Protein AF-A0A969PX19-F1 (afdb_monomer)

Nearest PDB structures (foldseek):
  2h5f-assembly2_B  TM=4.369E-01  e=5.290E+00  Boiga dendrophila

Radius of gyration: 10.91 Å; Cα contacts (8 Å, |Δi|>4): 101; chains: 1; bounding box: 25×23×27 Å

Mean predicted aligned error: 3.01 Å

Secondary structure (DSSP, 8-state):
-PPPEEEEEEE-TT-BEEEEEEESS---SS--SEEEEES-THHHHTGGGEEEETTEEEE-

Solvent-accessible surface area (backbone atoms only — not comparable to full-atom values): 3775 Å² total; per-residue (Å²): 132,87,54,60,31,40,38,37,29,33,58,51,98,83,20,44,62,75,47,74,52,71,40,74,80,77,82,80,92,67,92,61,79,43,77,47,82,40,67,58,72,64,52,73,76,45,43,87,53,30,29,45,54,98,91,36,86,41,75,113

Structure (mmCIF, N/CA/C/O backbone):
data_AF-A0A969PX19-F1
#
_entry.id   AF-A0A969PX19-F1
#
loop_
_atom_site.group_PDB
_atom_site.id
_atom_site.type_symbol
_atom_site.label_atom_id
_atom_site.label_alt_id
_atom_site.label_comp_id
_atom_site.label_asym_id
_atom_site.label_entity_id
_atom_site.label_seq_id
_atom_site.pdbx_PDB_ins_code
_atom_site.Cartn_x
_atom_site.Cartn_y
_atom_site.Cartn_z
_atom_site.occupancy
_atom_site.B_iso_or_equiv
_atom_site.auth_seq_id
_atom_site.auth_comp_id
_atom_site.auth_asym_id
_atom_site.auth_atom_id
_atom_site.pdbx_PDB_model_num
ATOM 1 N N . MET A 1 1 ? 13.580 17.040 -8.278 1.00 58.50 1 MET A N 1
ATOM 2 C CA . MET A 1 1 ? 12.649 16.314 -9.166 1.00 58.50 1 MET A CA 1
ATOM 3 C C . MET A 1 1 ? 11.719 15.542 -8.248 1.00 58.50 1 MET A C 1
ATOM 5 O O . MET A 1 1 ? 12.217 14.692 -7.529 1.00 58.50 1 MET A O 1
ATOM 9 N N . MET A 1 2 ? 10.440 15.919 -8.156 1.00 61.34 2 MET A N 1
ATOM 10 C CA . MET A 1 2 ? 9.463 15.166 -7.355 1.00 61.34 2 MET A CA 1
ATOM 11 C C . MET A 1 2 ? 9.117 13.883 -8.111 1.00 61.34 2 MET A C 1
ATOM 13 O O . MET A 1 2 ? 8.730 13.943 -9.280 1.00 61.34 2 MET A O 1
ATOM 17 N N . LEU A 1 3 ? 9.339 12.733 -7.479 1.00 80.81 3 LEU A N 1
ATOM 18 C CA . LEU A 1 3 ? 9.020 11.427 -8.042 1.00 80.81 3 LEU A CA 1
ATOM 19 C C . LEU A 1 3 ? 7.577 11.101 -7.679 1.00 80.81 3 LEU A C 1
ATOM 21 O O . LEU A 1 3 ? 7.264 10.990 -6.505 1.00 80.81 3 LEU A O 1
ATOM 25 N N . ARG A 1 4 ? 6.703 10.949 -8.675 1.00 90.94 4 ARG A N 1
ATOM 26 C CA . ARG A 1 4 ? 5.342 10.455 -8.441 1.00 90.94 4 ARG A CA 1
ATOM 27 C C . ARG A 1 4 ? 5.352 8.939 -8.495 1.00 90.94 4 ARG A C 1
ATOM 29 O O . ARG A 1 4 ? 5.781 8.364 -9.497 1.00 90.94 4 ARG A O 1
ATOM 36 N N . ILE A 1 5 ? 4.893 8.314 -7.425 1.00 95.50 5 ILE A N 1
ATOM 37 C CA . ILE A 1 5 ? 4.845 6.868 -7.268 1.00 95.50 5 ILE A CA 1
ATOM 38 C C . ILE A 1 5 ? 3.383 6.452 -7.206 1.00 95.50 5 ILE A C 1
ATOM 40 O O . ILE A 1 5 ? 2.592 7.004 -6.442 1.00 95.50 5 ILE A O 1
ATOM 44 N N . GLN A 1 6 ? 3.042 5.479 -8.040 1.00 96.06 6 GLN A N 1
ATOM 45 C CA . GLN A 1 6 ? 1.733 4.856 -8.073 1.00 96.06 6 GLN A CA 1
ATOM 46 C C . GLN A 1 6 ? 1.703 3.745 -7.036 1.00 96.06 6 GLN A C 1
ATOM 48 O O . GLN A 1 6 ? 2.652 2.964 -6.978 1.00 96.06 6 GLN A O 1
ATOM 53 N N . ILE A 1 7 ? 0.627 3.665 -6.263 1.00 96.62 7 ILE A N 1
ATOM 54 C CA . ILE A 1 7 ? 0.346 2.558 -5.351 1.00 96.62 7 ILE A CA 1
ATOM 55 C C . ILE A 1 7 ? -1.044 2.038 -5.698 1.00 96.62 7 ILE A C 1
ATOM 57 O O . ILE A 1 7 ? -2.009 2.799 -5.675 1.00 96.62 7 ILE A O 1
ATOM 61 N N . TYR A 1 8 ? -1.126 0.755 -6.024 1.00 97.56 8 TYR A N 1
ATOM 62 C CA . TYR 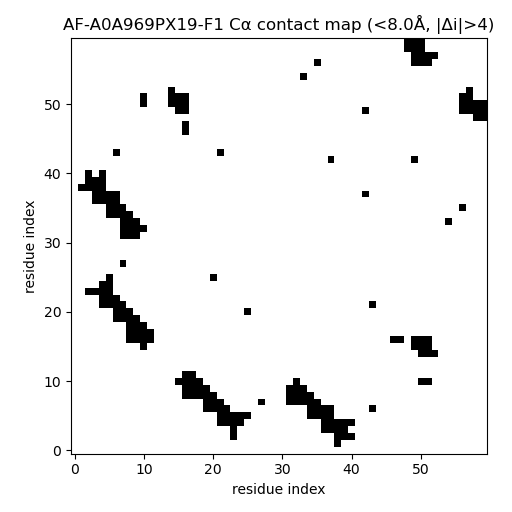A 1 8 ? -2.374 0.008 -6.139 1.00 97.56 8 TYR A CA 1
ATOM 63 C C . TYR A 1 8 ? -2.425 -0.967 -4.972 1.00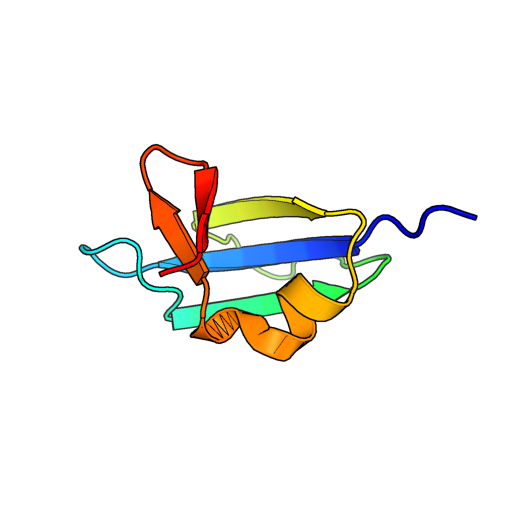 97.56 8 TYR A C 1
ATOM 65 O O . TYR A 1 8 ? -1.420 -1.634 -4.716 1.00 97.56 8 TYR A O 1
ATOM 73 N N . CYS A 1 9 ? -3.540 -1.036 -4.253 1.00 97.19 9 CYS A N 1
ATOM 74 C CA . CYS A 1 9 ? -3.661 -1.943 -3.118 1.00 97.19 9 CYS A CA 1
ATOM 75 C C . CYS A 1 9 ? -5.080 -2.461 -2.909 1.00 97.19 9 CYS A C 1
ATOM 77 O O . CYS A 1 9 ? -6.057 -1.801 -3.272 1.00 97.19 9 CYS A O 1
ATOM 79 N N . ASP A 1 10 ? -5.143 -3.634 -2.288 1.00 98.06 10 ASP A N 1
ATOM 80 C CA . ASP A 1 10 ? -6.357 -4.210 -1.721 1.00 98.06 10 ASP A CA 1
ATOM 81 C C . ASP A 1 10 ? -6.327 -4.072 -0.207 1.00 98.06 10 ASP A C 1
ATOM 83 O O . ASP A 1 10 ? -5.252 -4.032 0.409 1.00 98.06 10 ASP A O 1
ATOM 87 N N . VAL A 1 11 ? -7.511 -4.008 0.391 1.00 98.25 11 VAL A N 1
ATOM 88 C CA . VAL A 1 11 ? -7.651 -3.865 1.839 1.00 98.25 11 VAL A CA 1
ATOM 89 C C . VAL A 1 11 ? -8.63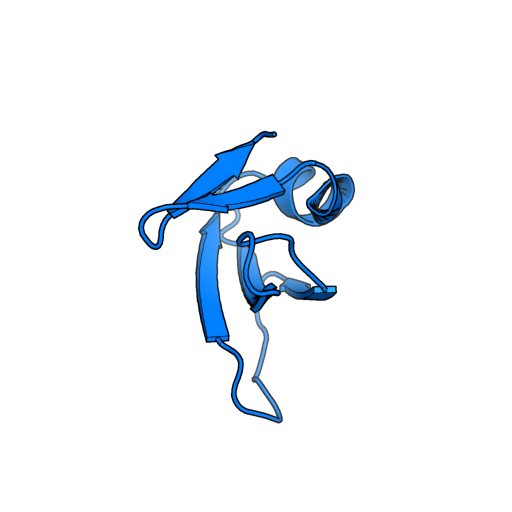1 -4.871 2.416 1.00 98.25 11 VAL A C 1
ATOM 91 O O . VAL A 1 11 ? -9.524 -5.364 1.732 1.00 98.25 11 VAL A O 1
ATOM 94 N N . ASP A 1 12 ? -8.465 -5.180 3.695 1.00 97.81 12 ASP A N 1
AT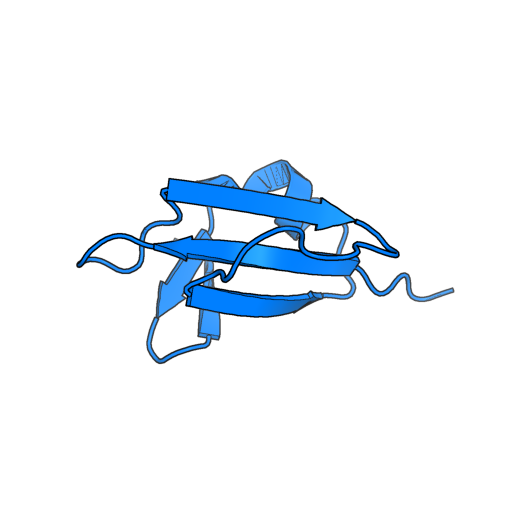OM 95 C CA . ASP A 1 12 ? -9.459 -5.939 4.446 1.00 97.81 12 ASP A CA 1
ATOM 96 C C . ASP A 1 12 ? -10.614 -5.049 4.956 1.00 97.81 12 ASP A C 1
ATOM 98 O O . ASP A 1 12 ? -10.706 -3.852 4.670 1.00 97.81 12 ASP A O 1
ATOM 102 N N . GLU A 1 13 ? -11.513 -5.638 5.748 1.00 97.38 13 GLU A N 1
ATOM 103 C CA . GLU A 1 13 ? -12.654 -4.940 6.354 1.00 97.38 13 GLU A CA 1
ATOM 104 C C . GLU A 1 13 ? -12.270 -3.807 7.328 1.00 97.38 13 GLU A C 1
ATOM 106 O O . GLU A 1 13 ? -13.091 -2.928 7.592 1.00 97.38 13 GLU A O 1
ATOM 111 N N . ASN A 1 14 ? -11.031 -3.790 7.828 1.00 96.75 14 ASN A N 1
ATOM 112 C CA . ASN A 1 14 ? -10.499 -2.762 8.725 1.00 96.75 14 ASN A CA 1
ATOM 113 C C . ASN A 1 14 ? -9.713 -1.670 7.977 1.00 96.75 14 ASN A C 1
ATOM 115 O O . ASN A 1 14 ? -9.247 -0.701 8.597 1.00 96.75 14 ASN A O 1
ATOM 119 N N . GLY A 1 15 ? -9.570 -1.816 6.656 1.00 97.25 15 GLY A N 1
ATOM 120 C CA . GLY A 1 15 ? -8.761 -0.949 5.809 1.00 97.25 15 GLY A CA 1
ATOM 121 C C . GLY A 1 15 ? -7.273 -1.302 5.815 1.00 97.25 15 GLY A C 1
ATOM 122 O O . GLY A 1 15 ? -6.478 -0.542 5.258 1.00 97.25 15 GLY A O 1
ATOM 123 N N . ASP A 1 16 ? -6.870 -2.413 6.438 1.00 98.00 16 ASP A N 1
ATOM 124 C CA . ASP A 1 16 ? -5.479 -2.857 6.435 1.00 98.00 16 ASP A CA 1
ATOM 125 C C . ASP A 1 16 ? -5.092 -3.361 5.045 1.00 98.00 16 ASP A C 1
ATOM 127 O O . ASP A 1 16 ? -5.811 -4.146 4.431 1.00 98.00 16 ASP A O 1
ATOM 131 N N . ILE A 1 17 ? -3.942 -2.904 4.545 1.00 98.00 17 ILE A N 1
ATOM 132 C CA . ILE A 1 17 ? -3.442 -3.289 3.225 1.00 98.00 17 ILE A CA 1
ATOM 133 C C . ILE A 1 17 ? -3.023 -4.761 3.253 1.00 98.00 17 ILE A C 1
ATOM 135 O O . ILE A 1 17 ? -2.137 -5.143 4.018 1.00 98.00 17 ILE A O 1
ATOM 139 N N . THR A 1 18 ? -3.648 -5.577 2.405 1.00 97.50 18 THR A N 1
ATOM 140 C CA . THR A 1 18 ? -3.379 -7.022 2.305 1.00 97.50 18 THR A CA 1
ATOM 141 C C . THR A 1 18 ? -2.464 -7.355 1.131 1.00 97.50 18 THR A C 1
ATOM 143 O O . THR A 1 18 ? -1.580 -8.201 1.254 1.00 97.50 18 THR A O 1
ATOM 146 N N . GLU A 1 19 ? -2.624 -6.644 0.015 1.00 96.31 19 GLU A N 1
ATOM 147 C CA . GLU A 1 19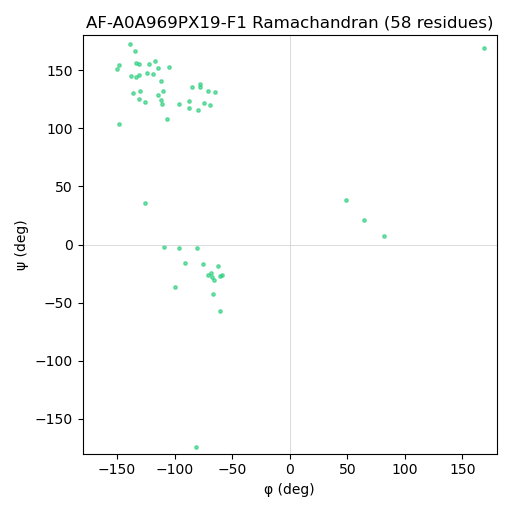 ? -1.770 -6.733 -1.167 1.00 96.31 19 GLU A CA 1
ATOM 148 C C . GLU A 1 19 ? -1.493 -5.335 -1.721 1.00 96.31 19 GLU A C 1
ATOM 150 O O . GLU A 1 19 ? -2.360 -4.459 -1.694 1.00 96.31 19 GLU A O 1
ATOM 155 N N . SER A 1 20 ? -0.287 -5.112 -2.249 1.00 96.00 20 SER A N 1
ATOM 156 C CA . SER A 1 20 ? 0.036 -3.858 -2.929 1.00 96.00 20 SER A CA 1
ATOM 157 C C . SER A 1 20 ? 1.075 -4.020 -4.034 1.00 96.00 20 SER A C 1
ATOM 159 O O . SER A 1 20 ? 1.945 -4.891 -3.986 1.00 96.00 20 SER A O 1
ATOM 161 N N . VAL A 1 21 ? 0.985 -3.148 -5.038 1.00 96.31 21 VAL A N 1
ATOM 162 C CA . VAL A 1 21 ? 1.973 -2.996 -6.109 1.00 96.31 21 VAL A CA 1
ATOM 163 C C . VAL A 1 21 ? 2.295 -1.512 -6.249 1.00 96.31 21 VAL A C 1
ATOM 165 O O . VAL A 1 21 ? 1.396 -0.688 -6.440 1.00 96.31 21 VAL A O 1
ATOM 168 N N . SER A 1 22 ? 3.583 -1.160 -6.169 1.00 95.25 22 SER A N 1
ATOM 169 C CA . SER A 1 22 ? 4.034 0.237 -6.180 1.00 95.25 22 SER A CA 1
ATOM 170 C C . SER A 1 22 ? 5.209 0.517 -7.120 1.00 95.25 22 SER A C 1
ATOM 172 O O . SER A 1 22 ? 6.103 -0.314 -7.275 1.00 95.25 22 SER A O 1
ATOM 174 N N . GLY A 1 23 ? 5.224 1.693 -7.750 1.00 93.88 23 GLY A N 1
ATOM 175 C CA . GLY A 1 23 ? 6.285 2.091 -8.677 1.00 93.88 23 GLY A CA 1
ATOM 176 C C . GLY A 1 23 ? 5.961 3.351 -9.478 1.00 93.88 23 GLY A C 1
ATOM 177 O O . GLY A 1 23 ? 4.833 3.831 -9.488 1.00 93.88 23 GLY A O 1
ATOM 178 N N . GLN A 1 24 ? 6.950 3.908 -10.182 1.00 90.31 24 GLN A 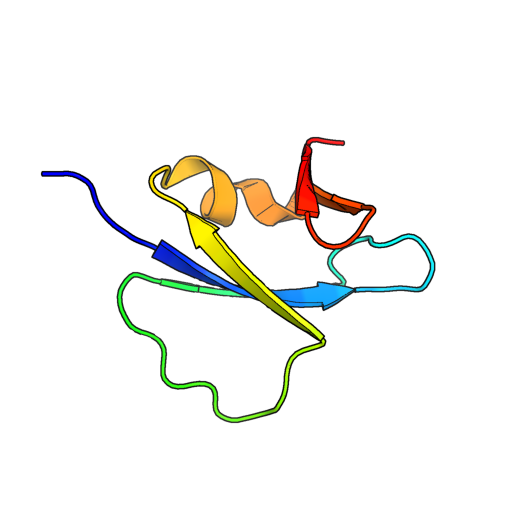N 1
ATOM 179 C CA . GLN A 1 24 ? 6.772 5.150 -10.961 1.00 90.31 24 GLN A CA 1
ATOM 180 C C . GLN A 1 24 ? 5.806 4.987 -12.147 1.00 90.31 24 GLN A C 1
ATOM 182 O O . GLN A 1 24 ? 5.134 5.934 -12.559 1.00 90.31 24 GLN A O 1
ATOM 187 N N . ARG A 1 25 ? 5.742 3.778 -12.715 1.00 89.25 25 ARG A N 1
ATOM 188 C CA . ARG A 1 25 ? 4.857 3.436 -13.828 1.00 89.25 25 ARG A CA 1
ATOM 189 C C . ARG A 1 25 ? 4.445 1.975 -13.728 1.00 89.25 25 ARG A C 1
ATOM 191 O O . ARG A 1 25 ? 5.230 1.096 -14.069 1.00 89.25 25 ARG A O 1
ATOM 198 N N . ILE A 1 26 ? 3.214 1.741 -13.293 1.00 92.12 26 ILE A N 1
ATOM 199 C CA . ILE A 1 26 ? 2.602 0.413 -13.247 1.00 92.12 26 ILE A CA 1
ATOM 200 C C . ILE A 1 26 ? 1.471 0.372 -14.269 1.00 92.12 26 ILE A C 1
ATOM 202 O O . ILE A 1 26 ? 0.749 1.352 -14.453 1.00 92.12 26 ILE A O 1
ATOM 206 N N . VAL A 1 27 ? 1.340 -0.761 -14.952 1.00 89.31 27 VAL A N 1
ATOM 207 C CA . VAL A 1 27 ? 0.133 -1.111 -15.701 1.00 89.31 27 VAL A CA 1
ATOM 208 C C . VAL A 1 27 ? -0.558 -2.196 -14.878 1.00 89.31 27 VAL A C 1
ATOM 210 O O . VAL A 1 27 ? -0.000 -3.290 -14.798 1.00 89.31 27 VAL A O 1
ATOM 213 N N . PRO A 1 28 ? -1.689 -1.905 -14.213 1.00 84.12 28 PRO A N 1
ATOM 214 C CA . PRO A 1 28 ? -2.380 -2.903 -13.407 1.00 84.12 28 PRO A CA 1
ATOM 215 C C . PRO A 1 28 ? -2.902 -4.025 -14.313 1.00 84.12 28 PRO A C 1
ATOM 217 O O . PRO A 1 28 ? -3.514 -3.771 -15.350 1.00 84.12 28 PRO A O 1
ATOM 220 N N . ASP A 1 29 ? -2.624 -5.265 -13.928 1.00 90.56 29 ASP A N 1
ATOM 221 C CA . ASP A 1 29 ? -3.027 -6.496 -14.616 1.00 90.56 29 ASP A CA 1
ATOM 222 C C . ASP A 1 29 ? -4.372 -7.045 -14.113 1.00 90.56 29 ASP A C 1
ATOM 224 O O . ASP A 1 29 ? -5.013 -7.856 -14.785 1.00 90.56 29 ASP A O 1
ATOM 228 N N . ARG A 1 30 ? -4.820 -6.556 -12.955 1.00 95.19 30 ARG A N 1
ATOM 229 C CA . ARG A 1 30 ? -6.119 -6.825 -12.340 1.00 95.19 30 ARG A CA 1
ATOM 230 C C . ARG A 1 30 ? -6.724 -5.557 -11.738 1.00 95.19 30 ARG A C 1
ATOM 232 O O . ARG A 1 30 ? -6.088 -4.506 -11.684 1.00 95.19 30 ARG A O 1
ATOM 239 N N . GLN A 1 31 ? -7.968 -5.665 -11.284 1.00 96.00 31 GLN A N 1
ATOM 240 C CA . GLN A 1 31 ? -8.611 -4.620 -10.496 1.00 96.00 31 GLN A CA 1
ATOM 241 C C . GLN A 1 31 ? -8.113 -4.684 -9.044 1.00 96.00 31 GLN A C 1
ATOM 243 O O . GLN A 1 31 ? -7.969 -5.777 -8.495 1.00 96.00 31 GLN A O 1
ATOM 248 N N . TYR A 1 32 ? -7.851 -3.510 -8.473 1.00 97.12 32 TYR A N 1
ATOM 249 C CA . TYR A 1 32 ? -7.497 -3.296 -7.069 1.00 97.12 32 TYR A CA 1
ATOM 250 C C . TYR A 1 32 ? -8.580 -2.439 -6.410 1.00 97.12 32 TYR A C 1
ATOM 252 O O . TYR A 1 32 ? -9.282 -1.702 -7.116 1.00 97.12 32 TYR A O 1
ATOM 260 N N . ASP A 1 33 ? -8.693 -2.498 -5.087 1.00 97.81 33 ASP A N 1
ATOM 261 C CA . ASP A 1 33 ? -9.672 -1.690 -4.348 1.00 97.81 33 ASP A CA 1
ATOM 262 C C . ASP A 1 33 ? -9.356 -0.190 -4.412 1.00 97.81 33 ASP A C 1
ATOM 264 O O . ASP A 1 33 ? -10.253 0.638 -4.614 1.00 97.81 33 ASP A O 1
ATOM 268 N N . TYR A 1 34 ? -8.075 0.166 -4.271 1.00 97.94 34 TYR A N 1
ATOM 269 C CA . TYR A 1 34 ? -7.628 1.554 -4.195 1.00 97.94 34 TYR A CA 1
ATOM 270 C C . TYR A 1 34 ? -6.418 1.857 -5.077 1.00 97.94 34 TYR A C 1
ATOM 272 O O . TYR A 1 34 ? -5.601 1.000 -5.420 1.00 97.94 34 TYR A O 1
ATOM 280 N N . PHE A 1 35 ? -6.308 3.141 -5.418 1.00 97.06 35 PHE A N 1
ATOM 281 C CA . PHE A 1 35 ? -5.187 3.726 -6.136 1.00 97.06 35 PHE A CA 1
ATOM 282 C C . PHE A 1 35 ? -4.787 5.049 -5.487 1.00 97.06 35 PHE A C 1
ATOM 284 O O . PHE A 1 35 ? -5.627 5.931 -5.294 1.00 97.06 35 PHE A O 1
ATOM 291 N N . PHE A 1 36 ? -3.493 5.210 -5.224 1.00 96.56 36 PHE A N 1
ATOM 292 C CA . PHE A 1 36 ? -2.920 6.418 -4.643 1.00 96.56 36 PHE A CA 1
ATOM 293 C C . PHE A 1 36 ? -1.713 6.893 -5.437 1.00 96.56 36 PHE A C 1
ATOM 295 O O . PHE A 1 36 ? -0.930 6.094 -5.954 1.00 96.56 36 PHE A O 1
ATOM 302 N N . MET A 1 37 ? -1.552 8.217 -5.487 1.00 95.94 37 MET A N 1
ATOM 303 C CA . MET A 1 37 ? -0.349 8.867 -5.991 1.00 95.94 37 MET A CA 1
ATOM 304 C C . MET A 1 37 ? 0.377 9.537 -4.845 1.00 95.94 37 MET A C 1
ATOM 306 O O . MET A 1 37 ? -0.187 10.411 -4.190 1.00 95.94 37 MET A O 1
ATOM 310 N N . VAL A 1 38 ? 1.623 9.137 -4.627 1.00 94.75 38 VAL A N 1
ATOM 311 C CA . VAL A 1 38 ? 2.457 9.674 -3.555 1.00 94.75 38 VAL A CA 1
ATOM 312 C C . VAL A 1 38 ? 3.740 10.263 -4.119 1.00 94.75 38 VAL A C 1
ATOM 314 O O . VAL A 1 38 ? 4.176 9.904 -5.213 1.00 94.75 38 VAL A O 1
ATOM 317 N N . GLU A 1 39 ? 4.330 11.195 -3.379 1.00 94.06 39 GLU A N 1
ATOM 318 C CA . GLU A 1 39 ? 5.587 11.853 -3.761 1.00 94.06 39 GLU A CA 1
ATOM 319 C C . GLU A 1 39 ? 6.773 11.431 -2.881 1.00 94.06 39 GLU A C 1
ATOM 321 O O . GLU A 1 39 ? 7.904 11.854 -3.119 1.00 94.06 39 GLU A O 1
ATOM 326 N N . ASP A 1 40 ? 6.512 10.577 -1.889 1.00 92.12 40 ASP A N 1
ATOM 327 C CA . ASP A 1 40 ? 7.487 10.054 -0.939 1.00 92.12 40 ASP A CA 1
ATOM 328 C C . ASP A 1 40 ? 7.699 8.551 -1.171 1.00 92.12 40 ASP A C 1
ATOM 330 O O . ASP A 1 40 ? 6.748 7.766 -1.169 1.00 92.12 40 ASP A O 1
ATOM 334 N N . GLN A 1 41 ? 8.954 8.162 -1.398 1.00 91.00 41 GLN A N 1
ATOM 335 C CA . GLN A 1 41 ? 9.350 6.774 -1.632 1.00 91.00 41 GLN A CA 1
ATOM 336 C C . GLN A 1 41 ? 9.361 5.941 -0.347 1.00 91.00 41 GLN A C 1
ATOM 338 O O . GLN A 1 41 ? 9.288 4.717 -0.423 1.00 91.00 41 GLN A O 1
ATOM 343 N N . GLU A 1 42 ? 9.366 6.575 0.823 1.00 93.88 42 GLU A N 1
ATOM 344 C CA . GLU A 1 42 ? 9.291 5.857 2.093 1.00 93.88 42 GLU A CA 1
ATOM 345 C C . GLU A 1 42 ? 7.905 5.244 2.324 1.00 93.88 42 GLU A C 1
ATOM 347 O O . GLU A 1 42 ? 7.794 4.216 2.983 1.00 93.88 42 GLU A O 1
ATOM 352 N N . ILE A 1 43 ? 6.848 5.808 1.726 1.00 94.94 43 ILE A N 1
ATOM 353 C CA . ILE A 1 43 ? 5.484 5.273 1.838 1.00 94.94 43 ILE A CA 1
ATOM 354 C C . ILE A 1 43 ? 5.380 3.842 1.280 1.00 94.94 43 ILE A C 1
ATOM 356 O O . ILE A 1 43 ? 4.985 2.957 2.031 1.00 94.94 43 ILE A O 1
ATOM 360 N N . PRO A 1 44 ? 5.724 3.558 0.007 1.00 94.69 44 PRO A N 1
ATOM 361 C CA . PRO A 1 44 ? 5.673 2.190 -0.511 1.00 94.69 44 PRO A CA 1
ATOM 362 C C . PRO A 1 44 ? 6.707 1.253 0.134 1.00 94.69 44 PRO A C 1
ATOM 364 O O . PRO A 1 44 ? 6.459 0.054 0.197 1.00 94.69 44 PRO A O 1
ATOM 367 N N . ASN A 1 45 ? 7.847 1.774 0.610 1.00 94.81 45 ASN A N 1
ATOM 368 C CA . ASN A 1 45 ? 8.862 0.971 1.309 1.00 94.81 45 A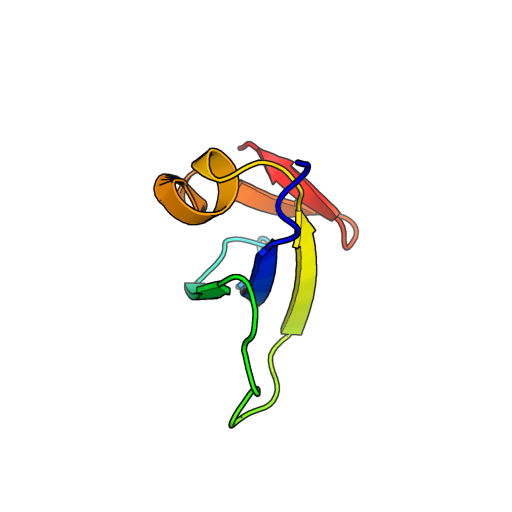SN A CA 1
ATOM 369 C C . ASN A 1 45 ? 8.385 0.475 2.684 1.00 94.81 45 ASN A C 1
ATOM 371 O O . ASN A 1 45 ? 8.909 -0.522 3.170 1.00 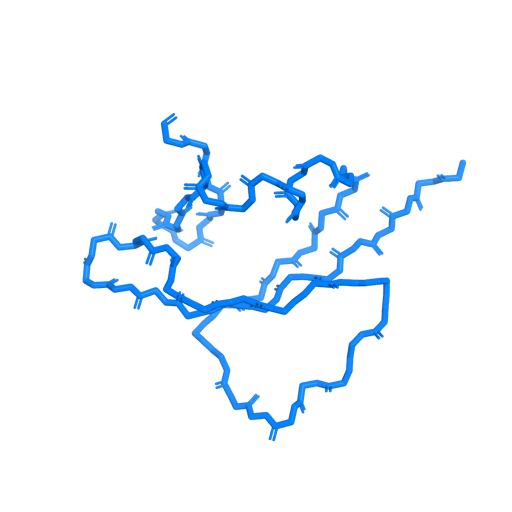94.81 45 ASN A O 1
ATOM 375 N N . HIS A 1 46 ? 7.426 1.182 3.284 1.00 96.25 46 HIS A N 1
ATOM 376 C CA . HIS A 1 46 ? 6.850 0.905 4.598 1.00 96.25 46 HIS A CA 1
ATOM 377 C C . HIS A 1 46 ? 5.327 0.784 4.518 1.00 96.25 46 HIS A C 1
ATOM 379 O O . HIS 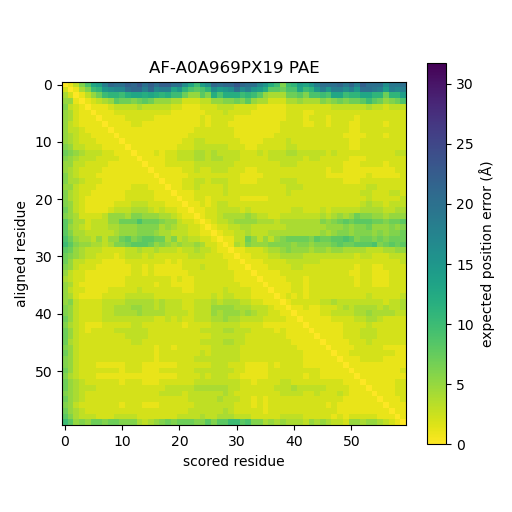A 1 46 ? 4.613 1.251 5.404 1.00 96.25 46 HIS A O 1
ATOM 385 N N . ILE A 1 47 ? 4.803 0.218 3.427 1.00 96.12 47 ILE A N 1
ATOM 386 C CA . ILE A 1 47 ? 3.361 0.172 3.154 1.00 96.12 47 ILE A CA 1
ATOM 387 C C . ILE A 1 47 ? 2.572 -0.556 4.255 1.00 96.12 47 ILE A C 1
ATOM 389 O O . ILE A 1 47 ? 1.408 -0.244 4.489 1.00 96.12 47 ILE A O 1
ATOM 393 N N . GLU A 1 48 ? 3.215 -1.472 4.979 1.00 95.56 48 GLU A N 1
ATOM 394 C CA . GLU A 1 48 ? 2.681 -2.186 6.139 1.00 95.56 48 GLU A CA 1
ATOM 395 C C . GLU A 1 48 ? 2.289 -1.268 7.314 1.00 95.56 48 GLU A C 1
ATOM 397 O O . GLU A 1 48 ? 1.361 -1.592 8.069 1.00 95.56 48 GLU A O 1
ATOM 402 N N . ASP A 1 49 ? 2.935 -0.100 7.420 1.00 97.44 49 ASP A N 1
ATOM 403 C CA . ASP A 1 49 ? 2.653 0.941 8.416 1.00 97.44 49 ASP A CA 1
ATOM 404 C C . ASP A 1 49 ? 1.454 1.818 8.019 1.00 97.44 49 ASP A C 1
ATOM 406 O O . ASP A 1 49 ? 1.067 2.717 8.769 1.00 97.44 49 ASP A O 1
ATOM 410 N N . TYR A 1 50 ? 0.862 1.594 6.843 1.00 97.81 50 TYR A N 1
ATOM 411 C CA . TYR A 1 50 ? -0.262 2.369 6.330 1.00 97.81 50 TYR A CA 1
ATOM 412 C C . TYR A 1 50 ? -1.531 1.523 6.208 1.00 97.81 50 TYR A C 1
ATOM 414 O O . TYR A 1 50 ? -1.505 0.306 6.015 1.00 97.81 50 TYR A O 1
ATOM 422 N N . LYS A 1 51 ? -2.674 2.196 6.320 1.00 98.19 51 LYS A N 1
ATOM 423 C CA . LYS A 1 51 ? -4.010 1.657 6.049 1.00 98.19 51 LYS A CA 1
ATOM 424 C C . LYS A 1 51 ? -4.811 2.637 5.208 1.00 98.19 51 LYS A C 1
ATOM 426 O O . LYS A 1 51 ? -4.446 3.807 5.078 1.00 98.19 51 LYS A O 1
ATOM 431 N N . VAL A 1 52 ? -5.919 2.165 4.656 1.00 98.19 52 VAL A N 1
ATOM 432 C CA . VAL A 1 52 ? -6.908 3.026 4.016 1.00 98.19 52 VAL A CA 1
ATOM 433 C C . VAL A 1 52 ? -8.019 3.337 5.011 1.00 98.19 52 VAL A C 1
ATOM 435 O O . VAL A 1 52 ? -8.694 2.441 5.507 1.00 98.19 52 VAL A O 1
ATOM 438 N N . GLU A 1 53 ? -8.228 4.617 5.292 1.00 97.94 53 GLU A N 1
ATOM 439 C CA . GLU A 1 53 ? -9.322 5.116 6.127 1.00 97.94 53 GLU A CA 1
ATOM 440 C C . GLU A 1 53 ? -10.034 6.243 5.385 1.00 97.94 53 GLU A C 1
ATOM 442 O O . GLU A 1 53 ? -9.387 7.107 4.796 1.00 97.94 53 GLU A O 1
ATOM 447 N N . ASP A 1 54 ? -11.366 6.201 5.322 1.00 96.38 54 ASP A N 1
ATOM 448 C CA . ASP A 1 54 ? -12.174 7.184 4.585 1.00 96.38 54 ASP A CA 1
ATOM 449 C C . ASP A 1 54 ? -11.686 7.446 3.144 1.00 96.38 54 ASP A C 1
ATOM 451 O O . ASP A 1 54 ? -11.739 8.565 2.626 1.00 96.38 54 ASP A O 1
ATOM 455 N N . ARG A 1 55 ? -11.232 6.378 2.465 1.00 95.56 55 ARG A N 1
ATOM 456 C CA . ARG A 1 55 ? -10.659 6.395 1.102 1.00 95.56 55 ARG A CA 1
ATOM 457 C C . ARG A 1 55 ? -9.348 7.183 0.978 1.00 95.56 55 ARG A C 1
ATOM 459 O O . ARG A 1 55 ? -8.982 7.591 -0.125 1.00 95.56 55 ARG A O 1
ATOM 466 N N . GLN A 1 56 ? -8.643 7.391 2.083 1.00 97.19 56 GLN A N 1
ATOM 467 C CA . GLN A 1 56 ? -7.335 8.034 2.141 1.00 97.19 56 GLN A CA 1
ATOM 468 C C . GLN A 1 56 ? -6.294 7.070 2.701 1.00 97.19 56 GLN A C 1
ATOM 470 O O . GLN A 1 56 ? -6.595 6.258 3.569 1.00 97.19 56 GLN A O 1
ATOM 475 N N . LEU A 1 57 ? -5.061 7.181 2.214 1.00 96.88 57 LEU A N 1
ATOM 476 C CA . LEU A 1 57 ? -3.926 6.451 2.765 1.00 96.88 57 LEU A CA 1
ATOM 477 C C . LEU A 1 57 ? -3.434 7.174 4.026 1.00 96.88 57 LEU A C 1
ATOM 479 O O . LEU A 1 57 ? -2.976 8.315 3.942 1.00 96.88 57 LEU A O 1
ATOM 483 N N . VAL A 1 58 ? -3.530 6.518 5.181 1.00 97.00 58 VAL A N 1
ATOM 484 C CA . VAL A 1 58 ? -3.139 7.066 6.487 1.00 97.00 58 VAL A CA 1
ATOM 485 C C . VAL A 1 58 ? -2.125 6.157 7.169 1.00 97.00 58 VAL A C 1
ATOM 487 O O . VAL A 1 58 ? -2.143 4.941 6.984 1.00 97.00 58 VAL A O 1
ATOM 490 N N . LYS A 1 59 ? -1.222 6.749 7.951 1.00 95.81 59 LYS A N 1
ATOM 491 C CA . LYS A 1 59 ? -0.265 5.999 8.768 1.00 95.81 59 LYS A CA 1
ATOM 492 C C . LYS A 1 59 ? -0.967 5.477 10.028 1.00 95.81 59 LYS A C 1
ATOM 494 O O . LYS A 1 59 ? -1.728 6.232 10.631 1.00 95.81 59 LYS A O 1
ATOM 499 N N . LYS A 1 60 ? -0.732 4.212 10.377 1.00 92.25 60 LYS A N 1
ATOM 500 C CA . LYS A 1 60 ? -1.264 3.550 11.579 1.00 92.25 60 LYS A CA 1
ATOM 501 C C . LYS A 1 60 ? -0.670 4.116 12.869 1.00 92.25 60 LYS A C 1
ATOM 503 O O . LYS A 1 60 ? 0.474 4.631 12.832 1.00 92.25 60 LYS A O 1
#

Sequence (60 aa):
MMLRIQIYCDVDENGDITESVSGQRIVPDRQYDYFFMVEDQEIPNHIEDYKVEDRQLVKK

Foldseek 3Di:
DQQKKKKFFAADPVQQTPDIDMGSDDDDPDDGPAMDIDRDPVCVVPVRQWGQDPRDIDGD

Organism: NCBI:txid1237094

pLDDT: mean 93.99, std 7.15, range [58.5, 98.25]